Protein AF-A0A6J4L730-F1 (afdb_monomer)

pLDDT: mean 78.37, std 19.57, range [36.09, 96.81]

Secondary structure (DSSP, 8-state):
--PPP---GGGSPPPEEEEEETTSTTHHHHHHHHHHHHGGGEEEEE-SSSEEEEEE-TTS------

Radius of gyration: 16.06 Å; Cα contacts (8 Å, |Δi|>4): 73; chains: 1; bounding box: 28×38×51 Å

Nearest PDB structures (foldseek):
  3bkt-assembly3_D  TM=5.563E-01  e=1.252E+00  Escherichia coli
  5d1p-assembly1_B  TM=5.883E-01  e=1.743E+00  Methanothermobacter thermautotrophicus str. Delta H
  7roq-assembly1_A  TM=5.505E-01  e=2.769E+00  Homo sapiens
  7zw0-assembly1_sh  TM=4.854E-01  e=2.126E+00  Saccharomyces cerevisiae W303
  2dgt-assembly1_A  TM=4.808E-01  e=3.161E+00  Homo sapiens

Solvent-accessible surface area (backbone atoms only — not comparable to full-atom values): 4221 Å² total; per-residue (Å²): 136,85,77,77,80,83,73,63,79,77,80,50,70,75,65,46,78,47,81,43,54,55,84,44,87,63,36,66,60,51,52,52,52,52,41,60,74,45,47,90,19,41,48,77,46,74,79,56,98,49,34,34,36,41,41,34,46,70,78,55,79,80,78,78,85,135

Organism: NCBI:txid1672391

Sequence (66 aa):
MHTPPHRSIQASPPETLAIFDFRVPGTGCRMRREMYAWKHCASIERLDQHHAVLIVRPGGARELAC

Mean predicted aligned error: 10.88 Å

Foldseek 3Di:
DDDDPPPPPVPFDDKDKDKFFQVDPCSVVVVVVVCVVLDPQWDWDAPDPGMIMIIGGPPSPPDDDD

Structure (mmCIF, N/CA/C/O backbone):
data_AF-A0A6J4L730-F1
#
_entry.id   AF-A0A6J4L730-F1
#
loop_
_atom_site.group_PDB
_atom_site.id
_atom_site.type_symbol
_atom_site.label_atom_id
_atom_site.label_alt_i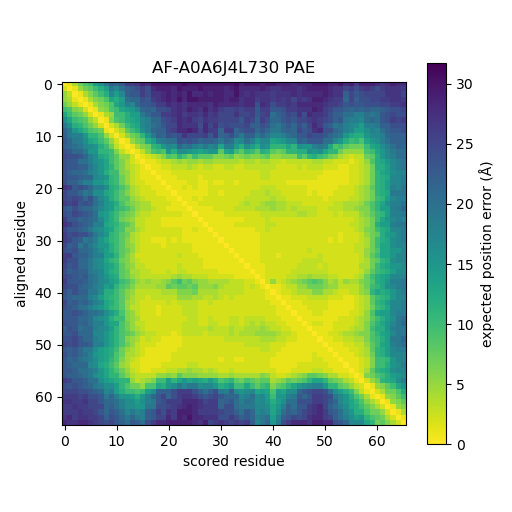d
_atom_site.label_comp_id
_atom_site.label_asym_id
_atom_site.label_entity_id
_atom_site.label_seq_id
_atom_site.pdbx_PDB_ins_code
_atom_site.Cartn_x
_atom_site.Cartn_y
_atom_site.Cartn_z
_atom_site.occupancy
_atom_site.B_iso_or_equiv
_atom_site.auth_seq_id
_atom_site.auth_comp_id
_atom_site.auth_asym_id
_atom_site.auth_atom_id
_atom_site.pdbx_PDB_model_num
ATOM 1 N N . MET A 1 1 ? 0.260 24.214 -38.997 1.00 41.34 1 MET A N 1
ATOM 2 C CA . MET A 1 1 ? -0.358 23.996 -37.672 1.00 41.34 1 MET A CA 1
ATOM 3 C C . MET A 1 1 ? 0.042 22.598 -37.228 1.00 41.34 1 MET A C 1
ATOM 5 O O . MET A 1 1 ? -0.372 21.648 -37.873 1.00 41.34 1 MET A O 1
ATOM 9 N N . HIS A 1 2 ? 0.951 22.472 -36.259 1.00 45.50 2 HIS A N 1
ATOM 10 C CA . HIS A 1 2 ? 1.446 21.175 -35.780 1.00 45.50 2 HIS A CA 1
ATOM 11 C C . HIS A 1 2 ? 0.535 20.729 -34.629 1.00 45.50 2 HIS A C 1
ATOM 13 O O . HIS A 1 2 ? 0.543 21.350 -33.568 1.00 45.50 2 HIS A O 1
ATOM 19 N N . THR A 1 3 ? -0.299 19.716 -34.844 1.00 54.53 3 THR A N 1
ATOM 20 C CA . THR A 1 3 ? -1.037 19.049 -33.764 1.00 54.53 3 THR A CA 1
ATOM 21 C C . THR A 1 3 ? -0.026 18.340 -32.857 1.00 54.53 3 THR A C 1
ATOM 23 O O . THR A 1 3 ? 0.841 17.632 -33.375 1.00 54.53 3 THR A O 1
ATOM 26 N N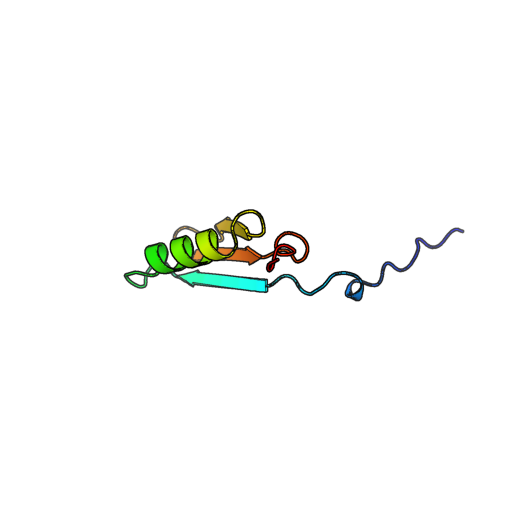 . PRO A 1 4 ? -0.071 18.517 -31.523 1.00 55.59 4 PRO A N 1
ATOM 27 C CA . PRO A 1 4 ? 0.792 17.750 -30.636 1.00 55.59 4 PRO A CA 1
ATOM 28 C C . PRO A 1 4 ? 0.464 16.255 -30.781 1.00 55.59 4 PRO A C 1
ATOM 30 O O . PRO A 1 4 ? -0.703 15.907 -30.991 1.00 55.59 4 PRO A O 1
ATOM 33 N N . PRO A 1 5 ? 1.465 15.359 -30.694 1.00 55.78 5 PRO A N 1
ATOM 34 C CA . PRO A 1 5 ? 1.226 13.930 -30.810 1.00 55.78 5 PRO A CA 1
ATOM 35 C C . PRO A 1 5 ? 0.226 13.509 -29.734 1.00 55.78 5 PRO A C 1
ATOM 37 O O . PRO A 1 5 ? 0.421 13.783 -28.548 1.00 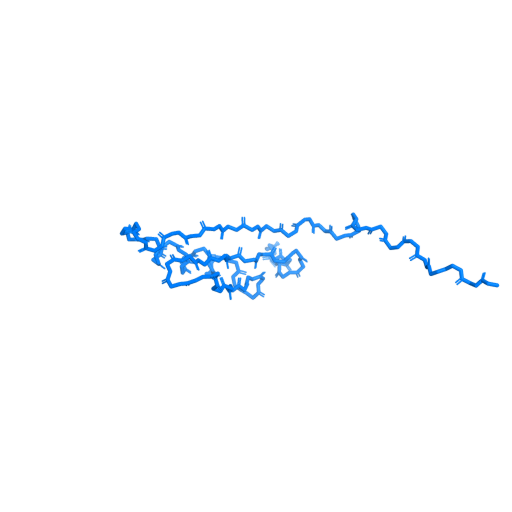55.78 5 PRO A O 1
ATOM 40 N N . HIS A 1 6 ? -0.856 12.860 -30.165 1.00 53.12 6 HIS A N 1
ATOM 41 C CA . HIS A 1 6 ? -1.863 12.270 -29.294 1.00 53.12 6 HIS A CA 1
ATOM 42 C C . HIS A 1 6 ? -1.187 11.186 -28.447 1.00 53.12 6 HIS A C 1
ATOM 44 O O . HIS A 1 6 ? -1.065 10.029 -28.853 1.00 53.12 6 HIS A O 1
ATOM 50 N N . ARG A 1 7 ? -0.667 11.580 -27.283 1.00 49.09 7 ARG A N 1
ATOM 51 C CA . ARG A 1 7 ? -0.023 10.676 -26.336 1.00 49.09 7 ARG A CA 1
ATOM 52 C C . ARG A 1 7 ? -1.120 9.777 -25.783 1.00 49.09 7 ARG A C 1
ATOM 54 O O . ARG A 1 7 ? -1.889 10.192 -24.924 1.00 49.09 7 ARG A O 1
ATOM 61 N N . SER A 1 8 ? -1.232 8.570 -26.334 1.00 49.16 8 SER A N 1
ATOM 62 C CA . SER A 1 8 ? -2.130 7.551 -25.802 1.00 49.16 8 SER A CA 1
ATOM 63 C C . SER A 1 8 ? -1.793 7.345 -24.327 1.00 49.16 8 SER A C 1
ATOM 65 O O . SER A 1 8 ? -0.691 6.916 -23.986 1.00 49.16 8 SER A O 1
ATOM 67 N N . ILE A 1 9 ? -2.742 7.676 -23.451 1.00 52.88 9 ILE A N 1
ATOM 68 C CA . ILE A 1 9 ? -2.632 7.507 -21.994 1.00 52.88 9 ILE A CA 1
ATOM 69 C C . ILE A 1 9 ? -2.432 6.016 -21.639 1.00 52.88 9 ILE A C 1
ATOM 71 O O . ILE A 1 9 ? -1.937 5.691 -20.567 1.00 52.88 9 ILE A O 1
ATOM 75 N N . GLN A 1 10 ? -2.724 5.105 -22.577 1.00 52.25 10 GLN A N 1
ATOM 76 C CA . GLN A 1 10 ? -2.596 3.653 -22.426 1.00 52.25 10 GLN A CA 1
ATOM 77 C C . GLN A 1 10 ? -1.167 3.107 -22.617 1.00 52.25 10 GLN A C 1
ATOM 79 O O . GLN A 1 10 ? -0.969 1.901 -22.510 1.00 52.25 10 GLN A O 1
ATOM 84 N N . ALA A 1 11 ? -0.168 3.946 -22.917 1.00 53.06 11 ALA A N 1
ATOM 85 C CA . ALA A 1 11 ? 1.221 3.492 -23.084 1.00 53.06 11 ALA A CA 1
ATOM 86 C C . ALA A 1 11 ? 1.943 3.199 -21.751 1.00 53.06 11 ALA A C 1
ATOM 88 O O . ALA A 1 11 ? 3.010 2.586 -21.745 1.00 53.06 11 ALA A O 1
ATOM 89 N N . SER A 1 12 ? 1.364 3.630 -20.630 1.00 56.50 12 SER A N 1
ATOM 90 C CA . SER A 1 12 ? 1.847 3.347 -19.280 1.00 56.50 12 SER A CA 1
ATOM 91 C C . SER A 1 12 ? 0.956 2.270 -18.665 1.00 56.50 12 SER A C 1
ATOM 93 O O . SER A 1 12 ? -0.266 2.364 -18.814 1.00 56.50 12 SER A O 1
ATOM 95 N N . PRO A 1 13 ? 1.496 1.264 -17.955 1.00 61.06 13 PRO A N 1
ATOM 96 C CA . PRO A 1 13 ? 0.638 0.368 -17.192 1.00 61.06 13 PRO A CA 1
ATOM 97 C C . PRO A 1 13 ? -0.194 1.205 -16.196 1.00 61.06 13 PRO A C 1
ATOM 99 O O . PRO A 1 13 ? 0.229 2.304 -15.822 1.00 61.06 13 PRO A O 1
ATOM 102 N N . PRO A 1 14 ? -1.393 0.759 -15.801 1.00 67.00 14 PRO A N 1
ATOM 103 C CA . PRO A 1 14 ? -2.248 1.555 -14.931 1.00 67.00 14 PRO A CA 1
ATOM 104 C C . PRO A 1 14 ? -1.590 1.733 -13.557 1.00 67.00 14 PRO A C 1
ATOM 106 O O . PRO A 1 14 ? -1.119 0.767 -12.952 1.00 67.00 14 PRO A O 1
ATOM 109 N N . GLU A 1 15 ? -1.551 2.971 -13.060 1.00 79.06 15 GLU A N 1
ATOM 110 C CA . GLU A 1 15 ? -1.214 3.239 -11.662 1.00 79.06 15 GLU A CA 1
ATOM 111 C C . GLU A 1 15 ? -2.242 2.542 -10.763 1.00 79.06 15 GLU A C 1
ATOM 113 O O . GLU A 1 15 ? -3.447 2.597 -11.017 1.00 79.06 15 GLU A O 1
ATOM 118 N N . THR A 1 16 ? -1.774 1.857 -9.720 1.00 86.50 16 THR A N 1
ATOM 119 C CA . THR A 1 16 ? -2.677 1.271 -8.722 1.00 86.50 16 THR A CA 1
ATOM 120 C C . THR A 1 16 ? -2.868 2.264 -7.587 1.00 86.50 16 THR A C 1
ATOM 122 O O . THR A 1 16 ? -1.893 2.770 -7.034 1.00 86.50 16 THR A O 1
ATOM 125 N N . LEU A 1 17 ? -4.124 2.531 -7.233 1.00 90.06 17 LEU A N 1
ATOM 126 C CA . LEU A 1 17 ? -4.502 3.445 -6.160 1.00 90.06 17 LEU A CA 1
ATOM 127 C C . LEU A 1 17 ? -5.203 2.658 -5.052 1.00 90.06 17 LEU A C 1
ATOM 129 O O . LEU A 1 17 ? -6.220 2.012 -5.302 1.00 90.06 17 LEU A O 1
ATOM 133 N N . ALA A 1 18 ? -4.682 2.730 -3.828 1.00 90.88 18 ALA A N 1
ATOM 134 C CA . ALA A 1 18 ? -5.309 2.138 -2.648 1.00 90.88 18 ALA A CA 1
ATOM 135 C C . ALA A 1 18 ? -5.634 3.225 -1.618 1.00 90.88 18 ALA A C 1
ATOM 137 O O . ALA A 1 18 ? -4.737 3.922 -1.148 1.00 90.88 18 ALA A O 1
ATOM 138 N N . ILE A 1 19 ? -6.915 3.374 -1.269 1.00 95.06 19 ILE A N 1
ATOM 139 C CA . ILE A 1 19 ? -7.391 4.377 -0.306 1.00 95.06 19 ILE A CA 1
ATOM 140 C C . ILE A 1 19 ? -7.482 3.748 1.085 1.00 95.06 19 ILE A C 1
ATOM 142 O O . ILE A 1 19 ? -8.023 2.657 1.262 1.00 95.06 19 ILE A O 1
ATOM 146 N N . PHE A 1 20 ? -6.979 4.470 2.079 1.00 95.44 20 PHE A N 1
ATOM 147 C CA . PHE A 1 20 ? -6.928 4.067 3.475 1.00 95.44 20 PHE A CA 1
ATOM 148 C C . PHE A 1 20 ? -7.705 5.056 4.343 1.00 95.44 20 PHE A C 1
ATOM 150 O O . PHE A 1 20 ? -7.423 6.251 4.321 1.00 95.44 20 PHE A O 1
ATOM 157 N N . ASP A 1 21 ? -8.644 4.539 5.140 1.00 96.50 21 ASP A N 1
ATOM 158 C CA . ASP A 1 21 ? -9.377 5.286 6.169 1.00 96.50 21 ASP A CA 1
ATOM 159 C C . ASP A 1 21 ? -8.794 4.999 7.564 1.00 96.50 21 ASP A C 1
ATOM 161 O O . ASP A 1 21 ? -8.938 3.903 8.121 1.00 96.50 21 ASP A O 1
ATOM 165 N N . PHE A 1 22 ? -8.108 5.989 8.132 1.00 96.06 22 PHE A N 1
ATOM 166 C CA . PHE A 1 22 ? -7.454 5.909 9.4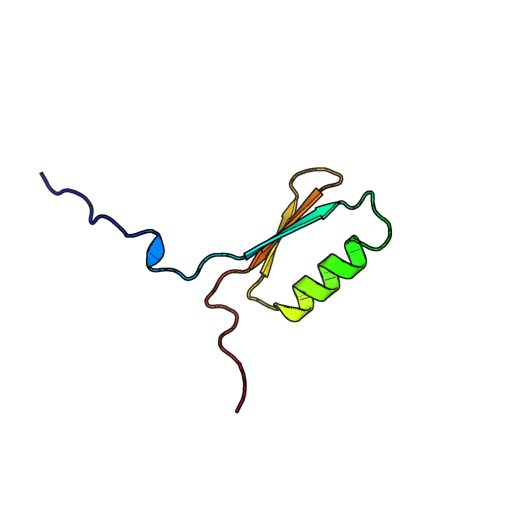37 1.00 96.06 22 PHE A CA 1
ATOM 167 C C . PHE A 1 22 ? -8.415 5.951 10.627 1.00 96.06 22 PHE A C 1
ATOM 169 O O . PHE A 1 22 ? -7.963 5.750 11.754 1.00 96.06 22 PHE A O 1
ATOM 176 N N . ARG A 1 23 ? -9.721 6.167 10.417 1.00 96.00 23 ARG A N 1
ATOM 177 C CA . ARG A 1 23 ? -10.725 5.975 11.479 1.00 96.00 23 ARG A CA 1
ATOM 178 C C . ARG A 1 23 ? -10.867 4.503 11.847 1.00 96.00 23 ARG A C 1
ATOM 180 O O . ARG A 1 23 ? -11.268 4.187 12.963 1.00 96.00 23 ARG A O 1
ATOM 187 N N . VAL A 1 24 ? -10.514 3.603 10.926 1.00 95.69 24 VAL A N 1
ATOM 188 C CA . VAL A 1 24 ? -10.510 2.163 11.174 1.00 95.69 24 VAL A CA 1
ATOM 189 C C . VAL A 1 24 ? -9.195 1.764 11.866 1.00 95.69 24 VAL A C 1
ATOM 191 O O . VAL A 1 24 ? -8.106 2.015 11.331 1.00 95.69 24 VAL A O 1
ATOM 194 N N . PRO A 1 25 ? -9.253 1.128 13.052 1.00 96.12 25 PRO A N 1
ATOM 195 C CA . PRO A 1 25 ? -8.060 0.670 13.752 1.00 96.12 25 PRO A CA 1
ATOM 196 C C . PRO A 1 25 ? -7.212 -0.273 12.895 1.00 96.12 25 PRO A C 1
ATOM 198 O O . PRO A 1 25 ? -7.715 -1.172 12.228 1.00 96.12 25 PRO A O 1
ATOM 201 N N . GLY A 1 26 ? -5.894 -0.079 12.921 1.00 94.31 26 GLY A N 1
ATOM 202 C CA . GLY A 1 26 ? -4.948 -0.924 12.187 1.00 94.31 26 GLY A CA 1
ATOM 203 C C . GLY A 1 26 ? -4.730 -0.538 10.720 1.00 94.31 26 GLY A C 1
ATOM 204 O O . GLY A 1 26 ? -3.736 -0.983 10.137 1.00 94.31 26 GLY A O 1
ATOM 205 N N . THR A 1 27 ? -5.542 0.355 10.142 1.00 95.38 27 THR A N 1
ATOM 206 C CA . THR A 1 27 ? -5.358 0.836 8.762 1.00 95.38 27 THR A CA 1
ATOM 207 C C . THR A 1 27 ? -3.971 1.436 8.541 1.00 95.38 27 THR A C 1
ATOM 209 O O . THR A 1 27 ? -3.311 1.113 7.557 1.00 95.38 27 THR A O 1
ATOM 212 N N . GLY A 1 28 ? -3.460 2.238 9.481 1.00 93.69 28 GLY A N 1
ATOM 213 C CA . GLY A 1 28 ? -2.112 2.813 9.370 1.00 93.69 28 GLY A CA 1
ATOM 214 C C . GLY A 1 28 ? -0.993 1.762 9.361 1.00 93.69 28 GLY A C 1
ATOM 215 O O . GLY A 1 28 ? 0.024 1.926 8.686 1.00 93.69 28 GLY A O 1
ATOM 216 N N . CYS A 1 29 ? -1.170 0.646 10.072 1.00 96.06 29 CYS A N 1
ATOM 217 C CA . CYS A 1 29 ? -0.229 -0.476 10.029 1.00 96.06 29 CYS A CA 1
ATOM 218 C C . CYS A 1 29 ? -0.306 -1.218 8.694 1.00 96.06 29 CYS A C 1
ATOM 220 O O . CYS A 1 29 ? 0.734 -1.544 8.125 1.00 96.06 29 CYS A O 1
ATOM 222 N N . ARG A 1 30 ? -1.519 -1.442 8.178 1.00 95.31 30 ARG A N 1
ATOM 223 C CA . ARG A 1 30 ? -1.735 -2.048 6.862 1.00 95.31 30 ARG A CA 1
ATOM 224 C C . ARG A 1 30 ? -1.125 -1.197 5.745 1.00 95.31 30 ARG A C 1
ATOM 226 O O . ARG A 1 30 ? -0.337 -1.723 4.970 1.00 95.31 30 ARG A O 1
ATOM 233 N N . MET A 1 31 ? -1.388 0.111 5.733 1.00 94.25 31 MET A N 1
ATOM 234 C CA . MET A 1 31 ? -0.829 1.043 4.747 1.00 94.25 31 MET A CA 1
ATOM 235 C C . MET A 1 31 ? 0.702 1.013 4.742 1.00 94.25 31 MET A C 1
ATOM 237 O O . MET A 1 31 ? 1.308 0.909 3.682 1.00 94.25 31 MET A O 1
ATOM 241 N N . ARG A 1 32 ? 1.343 1.049 5.920 1.00 92.69 32 ARG A N 1
ATOM 242 C CA . ARG A 1 32 ? 2.809 0.943 6.015 1.00 92.69 32 ARG A CA 1
ATOM 243 C C . ARG A 1 32 ? 3.326 -0.379 5.449 1.00 92.69 32 ARG A C 1
ATOM 245 O O . ARG A 1 32 ? 4.319 -0.367 4.735 1.00 92.69 32 ARG A O 1
ATOM 252 N N . ARG A 1 33 ? 2.672 -1.509 5.744 1.00 94.06 33 ARG A N 1
ATOM 253 C CA . ARG A 1 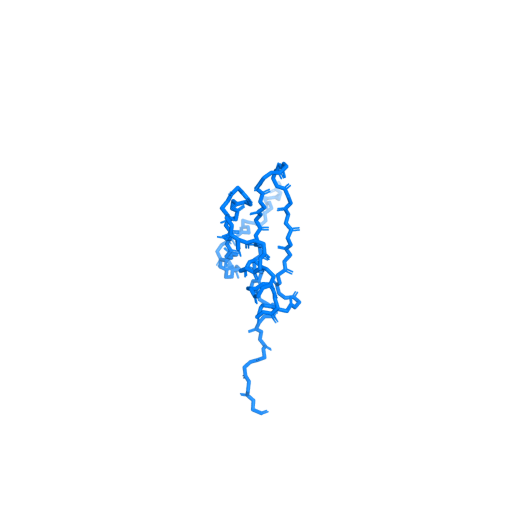33 ? 3.063 -2.820 5.191 1.00 94.06 33 ARG A CA 1
ATOM 254 C C . ARG A 1 33 ? 2.954 -2.851 3.671 1.00 94.06 33 ARG A C 1
ATOM 256 O O . ARG A 1 33 ? 3.881 -3.321 3.023 1.00 94.06 33 ARG A O 1
ATOM 263 N N . GLU A 1 34 ? 1.861 -2.333 3.119 1.00 91.25 34 GLU A N 1
ATOM 264 C CA . GLU A 1 34 ? 1.684 -2.245 1.668 1.00 91.25 34 GLU A CA 1
ATOM 265 C C . GLU A 1 34 ? 2.749 -1.328 1.050 1.00 91.25 34 GLU A C 1
ATOM 267 O O . GL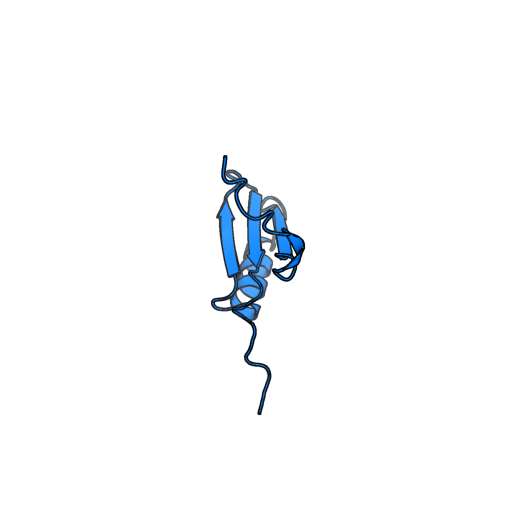U A 1 34 ? 3.434 -1.739 0.120 1.00 91.25 34 GLU A O 1
ATOM 272 N N . MET A 1 35 ? 3.005 -0.151 1.630 1.00 89.81 35 MET A N 1
ATOM 273 C CA . MET A 1 35 ? 4.096 0.731 1.198 1.00 89.81 35 MET A CA 1
ATOM 274 C C . MET A 1 35 ? 5.457 0.013 1.192 1.00 89.81 35 MET A C 1
ATOM 276 O O . MET A 1 35 ? 6.187 0.102 0.210 1.00 89.81 35 MET A O 1
ATOM 280 N N . TYR A 1 36 ? 5.794 -0.733 2.250 1.00 89.25 36 TYR A N 1
ATOM 281 C CA . TYR A 1 36 ? 7.042 -1.502 2.306 1.00 89.25 36 TYR A CA 1
ATOM 282 C C . TYR A 1 36 ? 7.112 -2.608 1.248 1.00 89.25 36 TYR A C 1
ATOM 284 O O . TYR A 1 36 ? 8.186 -2.834 0.692 1.00 89.25 36 TYR A O 1
ATOM 292 N N . ALA A 1 37 ? 5.995 -3.275 0.951 1.00 89.62 37 ALA A N 1
ATOM 293 C CA . ALA A 1 37 ? 5.936 -4.292 -0.098 1.00 89.62 37 ALA A CA 1
ATOM 294 C C . ALA A 1 37 ? 6.223 -3.691 -1.483 1.00 89.62 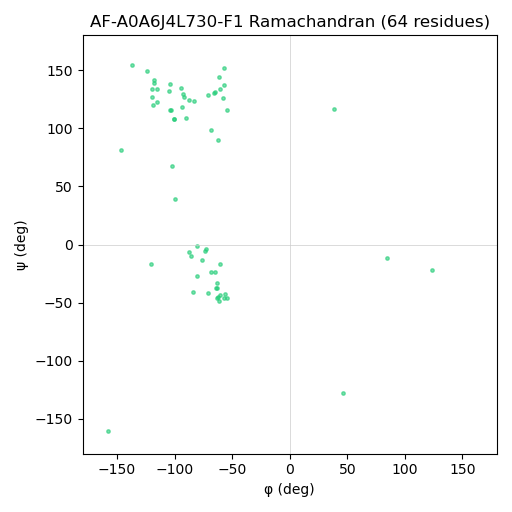37 ALA A C 1
ATOM 296 O O . ALA A 1 37 ? 6.928 -4.298 -2.286 1.00 89.62 37 ALA A O 1
ATOM 297 N N . TRP A 1 38 ? 5.740 -2.471 -1.728 1.00 86.44 38 TRP A N 1
ATOM 298 C CA . TRP A 1 38 ? 5.947 -1.748 -2.982 1.00 86.44 38 TRP A CA 1
ATOM 299 C C . TRP A 1 38 ? 7.241 -0.920 -3.025 1.00 86.44 38 TRP A C 1
ATOM 301 O O . TRP A 1 38 ? 7.580 -0.400 -4.081 1.00 86.44 38 TRP A O 1
ATOM 311 N N . LYS A 1 39 ? 7.994 -0.797 -1.924 1.00 85.44 39 LYS A N 1
ATOM 312 C CA . LYS A 1 39 ? 9.290 -0.092 -1.853 1.00 85.44 39 LYS A CA 1
ATOM 313 C C . LYS A 1 39 ? 9.251 1.290 -2.545 1.00 85.44 39 LYS A C 1
ATOM 315 O O . LYS A 1 39 ? 8.381 2.110 -2.274 1.00 85.44 39 LYS A O 1
ATOM 320 N N . HIS A 1 40 ? 10.197 1.552 -3.451 1.00 82.00 40 HIS A N 1
ATOM 321 C CA . HIS A 1 40 ? 10.351 2.812 -4.185 1.00 82.00 40 HIS A CA 1
ATOM 322 C C . HIS A 1 40 ? 9.288 3.034 -5.272 1.00 82.00 40 HIS A C 1
ATOM 324 O O . HIS A 1 40 ? 9.279 4.081 -5.915 1.00 82.00 40 HIS A O 1
ATOM 330 N N . CYS A 1 41 ? 8.404 2.062 -5.505 1.00 84.12 41 CYS A N 1
ATOM 331 C CA . CYS A 1 41 ? 7.346 2.154 -6.508 1.00 84.12 41 CYS A CA 1
ATOM 332 C C . CYS A 1 41 ? 6.096 2.849 -5.975 1.00 84.12 41 CYS A C 1
ATOM 334 O O . CYS A 1 41 ? 5.187 3.110 -6.760 1.00 84.12 41 CYS A O 1
ATOM 336 N N . ALA A 1 42 ? 6.025 3.096 -4.664 1.00 89.25 42 ALA A N 1
ATOM 337 C CA . ALA A 1 42 ? 4.854 3.667 -4.033 1.00 89.25 42 ALA A CA 1
ATOM 338 C C . ALA A 1 42 ? 5.130 5.022 -3.383 1.00 89.25 42 ALA A C 1
ATOM 340 O O . ALA A 1 42 ? 6.157 5.238 -2.741 1.00 89.25 42 ALA A O 1
ATOM 341 N N . SER A 1 43 ? 4.158 5.918 -3.506 1.00 91.31 43 SER A N 1
ATOM 342 C CA . SER A 1 43 ? 4.095 7.185 -2.783 1.00 91.31 43 SER A CA 1
ATOM 343 C C . SER A 1 43 ? 2.784 7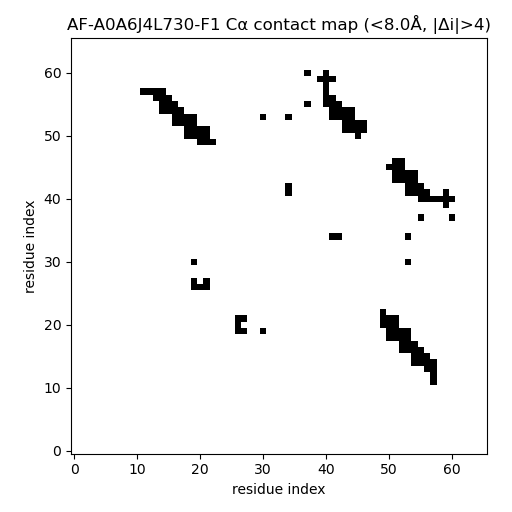.284 -2.016 1.00 91.31 43 SER A C 1
ATOM 345 O O . SER A 1 43 ? 1.769 6.742 -2.449 1.00 91.31 43 SER A O 1
ATOM 347 N N . ILE A 1 44 ? 2.799 7.985 -0.885 1.00 92.62 44 ILE A N 1
ATOM 348 C CA . ILE A 1 44 ? 1.596 8.261 -0.098 1.00 92.62 44 ILE A CA 1
ATOM 349 C C . ILE A 1 44 ? 1.205 9.715 -0.311 1.00 92.62 44 ILE A C 1
ATOM 351 O O . ILE A 1 44 ? 2.036 10.608 -0.156 1.00 92.62 44 ILE A O 1
ATOM 355 N N . GLU A 1 45 ? -0.070 9.941 -0.584 1.00 94.75 45 GLU A N 1
ATOM 356 C CA . GLU A 1 45 ? -0.669 11.266 -0.602 1.00 94.75 45 GLU A CA 1
ATOM 357 C C . GLU A 1 45 ? -1.787 11.331 0.442 1.00 94.75 45 GLU A C 1
ATOM 359 O O . GLU A 1 45 ? -2.597 10.412 0.574 1.00 94.75 45 GLU A O 1
ATOM 364 N N . ARG A 1 46 ? -1.811 12.403 1.240 1.00 94.31 46 ARG A N 1
ATOM 365 C CA . ARG A 1 46 ? -2.885 12.633 2.209 1.00 94.31 46 ARG A CA 1
ATOM 366 C C . ARG A 1 46 ? -4.017 13.379 1.521 1.00 94.31 46 ARG A C 1
ATOM 368 O O . ARG A 1 46 ? -3.795 14.470 1.012 1.00 94.31 46 ARG A O 1
ATOM 375 N N . LEU A 1 47 ? -5.215 12.807 1.573 1.00 94.19 47 LEU A N 1
ATOM 376 C CA . LEU A 1 47 ? -6.423 13.454 1.065 1.00 94.19 47 LEU A CA 1
ATOM 377 C C . LEU A 1 47 ? -7.000 14.398 2.125 1.00 94.19 47 LEU A C 1
ATOM 379 O O . LEU A 1 47 ? -7.404 15.513 1.813 1.00 94.19 47 LEU A O 1
ATOM 383 N N . ASP A 1 48 ? -6.984 13.968 3.391 1.00 95.25 48 ASP A N 1
ATOM 384 C CA . ASP A 1 48 ? -7.387 14.782 4.537 1.00 95.25 48 ASP A CA 1
ATOM 385 C C . ASP A 1 48 ? -6.777 14.262 5.865 1.00 95.25 48 ASP A C 1
ATOM 387 O O . ASP A 1 48 ? -5.758 13.553 5.909 1.00 95.25 48 ASP A O 1
ATOM 391 N N . GLN A 1 49 ? -7.368 14.661 6.995 1.00 93.81 49 GLN A N 1
ATOM 392 C CA . GLN A 1 49 ? -6.946 14.256 8.340 1.00 93.81 49 GLN A CA 1
ATOM 393 C C . GLN A 1 49 ? -7.120 12.752 8.632 1.00 93.81 49 GLN A C 1
ATOM 395 O O . GLN A 1 49 ? -6.397 12.203 9.467 1.00 93.81 49 GLN A O 1
ATOM 400 N N . HIS A 1 50 ? -8.016 12.070 7.926 1.00 96.81 50 HIS A N 1
ATOM 401 C CA . HIS A 1 50 ? -8.373 10.670 8.136 1.00 96.81 50 HIS A CA 1
ATOM 402 C C . HIS A 1 50 ? -8.131 9.783 6.918 1.00 96.81 50 HIS A C 1
ATOM 404 O O . HIS A 1 50 ? -8.044 8.572 7.092 1.00 96.81 50 HIS A O 1
ATOM 410 N N . HIS A 1 51 ? -7.961 10.347 5.725 1.00 95.25 51 HIS A N 1
ATOM 411 C CA . HIS A 1 51 ? -7.791 9.568 4.505 1.00 95.25 51 HIS A CA 1
ATOM 412 C C . HIS A 1 51 ? -6.433 9.803 3.843 1.00 95.25 51 HIS A C 1
ATOM 414 O O . HIS A 1 51 ? -5.942 10.932 3.738 1.00 95.25 51 HIS A O 1
ATOM 420 N N . ALA A 1 52 ? -5.837 8.718 3.356 1.00 95.81 52 ALA A N 1
ATOM 421 C CA . ALA A 1 52 ? -4.646 8.746 2.517 1.00 95.81 52 ALA A CA 1
ATOM 422 C C . ALA A 1 52 ? -4.781 7.766 1.352 1.00 95.81 52 ALA A C 1
ATOM 424 O O . ALA A 1 52 ? -5.489 6.764 1.453 1.00 95.81 52 ALA A O 1
ATOM 425 N N . VAL A 1 53 ? -4.076 8.041 0.261 1.00 94.94 53 VAL A N 1
ATOM 426 C CA . VAL A 1 53 ? -3.958 7.151 -0.890 1.00 94.94 53 VAL A CA 1
ATOM 427 C C . VAL A 1 53 ? -2.512 6.690 -1.039 1.00 94.94 53 VAL A C 1
ATOM 429 O O . VAL A 1 53 ? -1.576 7.483 -0.948 1.00 94.94 53 VAL A O 1
ATOM 432 N N . LEU A 1 54 ? -2.330 5.389 -1.248 1.00 93.88 54 LEU A N 1
ATOM 433 C CA . LEU A 1 54 ? -1.081 4.802 -1.709 1.00 93.88 54 LEU A CA 1
ATOM 434 C C . LEU A 1 54 ? -1.148 4.701 -3.232 1.00 93.88 54 LEU A C 1
ATOM 436 O O . LEU A 1 54 ? -2.013 4.012 -3.775 1.00 93.88 54 LEU A O 1
ATOM 440 N N . ILE A 1 55 ? -0.242 5.397 -3.903 1.00 91.56 55 ILE A N 1
ATOM 441 C CA . ILE A 1 55 ? -0.130 5.445 -5.358 1.00 91.56 55 ILE A CA 1
ATOM 442 C C . ILE A 1 55 ? 1.039 4.553 -5.750 1.00 91.56 55 ILE A C 1
ATOM 444 O O . ILE A 1 55 ? 2.174 4.851 -5.384 1.00 91.56 55 ILE A O 1
ATOM 448 N N . VAL A 1 56 ? 0.779 3.476 -6.486 1.00 88.56 56 VAL A N 1
ATOM 449 C CA . VAL A 1 56 ? 1.806 2.558 -6.990 1.00 88.56 56 VAL A CA 1
ATOM 450 C C . VAL A 1 56 ? 2.015 2.814 -8.475 1.00 88.56 56 VAL A C 1
ATOM 452 O O . VAL A 1 56 ? 1.115 2.595 -9.291 1.00 88.56 56 VAL A O 1
ATOM 455 N N . ARG A 1 57 ? 3.222 3.263 -8.826 1.00 84.00 57 ARG A N 1
ATOM 456 C CA . ARG A 1 57 ? 3.608 3.561 -10.204 1.00 84.00 57 ARG A CA 1
ATOM 457 C C . ARG A 1 57 ? 4.238 2.342 -10.874 1.00 84.00 57 ARG A C 1
ATOM 459 O O . ARG A 1 57 ? 5.222 1.789 -10.365 1.00 84.00 57 ARG A O 1
ATOM 466 N N . PRO A 1 58 ? 3.736 1.934 -12.045 1.00 70.56 58 PRO A N 1
ATOM 467 C CA . PRO A 1 58 ? 4.360 0.874 -12.804 1.00 70.56 58 PRO A CA 1
ATOM 468 C C . PRO A 1 58 ? 5.682 1.362 -13.394 1.00 70.56 58 PRO A C 1
ATOM 470 O O . PRO A 1 58 ? 5.758 2.418 -14.014 1.00 70.56 58 PRO A O 1
ATOM 473 N N . GLY A 1 59 ? 6.738 0.586 -13.160 1.00 62.94 59 GLY A N 1
ATOM 474 C CA . GLY A 1 59 ? 8.117 0.945 -13.503 1.00 62.94 59 GLY A CA 1
ATOM 475 C C . GLY A 1 59 ? 9.068 0.916 -12.308 1.00 62.94 59 GLY A C 1
ATOM 476 O O . GLY A 1 59 ? 10.258 0.709 -12.504 1.00 62.94 59 GLY A O 1
ATOM 477 N N . GLY A 1 60 ? 8.560 1.019 -11.075 1.00 53.12 60 GLY A N 1
ATOM 478 C CA . GLY A 1 60 ? 9.385 0.772 -9.890 1.00 53.12 60 GLY A CA 1
ATOM 479 C C . GLY A 1 60 ? 9.545 -0.721 -9.564 1.00 53.1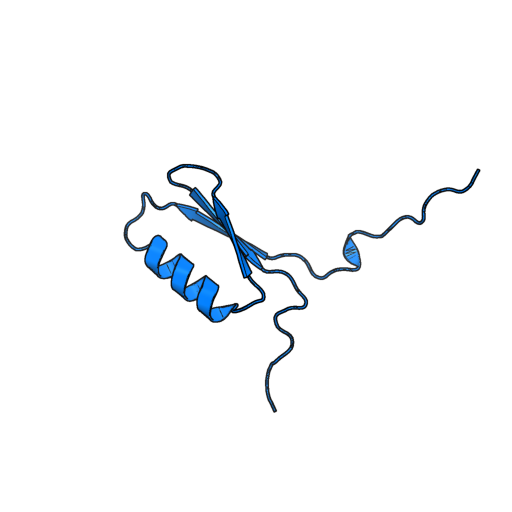2 60 GLY A C 1
ATOM 480 O O . GLY A 1 60 ? 10.528 -1.108 -8.942 1.00 53.12 60 GLY A O 1
ATOM 481 N N . ALA A 1 61 ? 8.569 -1.554 -9.946 1.00 54.34 61 ALA A N 1
ATOM 482 C CA . ALA A 1 61 ? 8.478 -2.966 -9.561 1.00 54.34 61 ALA A CA 1
ATOM 483 C C . ALA A 1 61 ? 8.989 -3.910 -10.666 1.00 54.34 61 ALA A C 1
ATOM 485 O O . ALA A 1 61 ? 8.400 -4.959 -10.917 1.00 54.34 61 ALA A O 1
ATOM 486 N N . ARG A 1 62 ? 10.071 -3.541 -11.364 1.00 48.69 62 ARG A N 1
ATOM 487 C CA . ARG A 1 62 ? 10.851 -4.491 -12.178 1.00 48.69 62 ARG A CA 1
ATOM 488 C C . ARG A 1 62 ? 12.121 -4.878 -11.435 1.00 48.69 62 ARG A C 1
ATOM 490 O O . ARG A 1 62 ? 13.220 -4.575 -11.867 1.00 48.69 62 ARG A O 1
ATOM 497 N N . GLU A 1 63 ? 11.939 -5.596 -10.338 1.00 52.97 63 GLU A N 1
ATOM 498 C CA . GLU A 1 63 ? 12.927 -6.586 -9.923 1.00 52.97 63 GLU A CA 1
ATOM 499 C C . GLU A 1 63 ? 12.187 -7.741 -9.243 1.00 52.97 63 GLU A C 1
ATOM 501 O O . GLU A 1 63 ? 12.014 -7.804 -8.028 1.00 52.97 63 GLU A O 1
ATOM 506 N N . LEU A 1 64 ? 11.652 -8.626 -10.084 1.00 51.22 64 LEU A N 1
ATOM 507 C CA . LEU A 1 64 ? 11.367 -9.999 -9.703 1.00 51.22 64 LEU A CA 1
ATOM 508 C C . LEU A 1 64 ? 12.516 -10.839 -10.262 1.00 51.22 64 LEU A C 1
ATOM 510 O O . LEU A 1 64 ? 12.618 -10.984 -11.474 1.00 51.22 64 LEU A O 1
ATOM 514 N N . ALA A 1 65 ? 13.364 -11.292 -9.336 1.00 38.31 65 ALA A N 1
ATOM 515 C CA . ALA A 1 65 ? 14.197 -12.496 -9.343 1.00 38.31 65 ALA A CA 1
ATOM 516 C C . ALA A 1 65 ? 14.864 -12.933 -10.664 1.00 38.31 65 ALA A C 1
ATOM 518 O O . ALA A 1 65 ? 14.183 -13.385 -11.580 1.00 38.31 65 ALA A O 1
ATOM 519 N N . CYS A 1 66 ? 16.203 -12.916 -10.672 1.00 36.09 66 CYS A N 1
ATOM 520 C CA . CYS A 1 66 ? 17.053 -14.114 -10.565 1.00 36.09 66 CYS A CA 1
ATOM 521 C C . CYS A 1 66 ? 18.371 -13.720 -9.889 1.00 36.09 66 CYS A C 1
ATOM 523 O O . CYS A 1 66 ? 19.008 -12.772 -10.396 1.00 36.09 66 CYS A O 1
#